Protein AF-A0A3L8C259-F1 (afdb_monomer_lite)

Structure (mmCIF, N/CA/C/O backbone):
data_AF-A0A3L8C259-F1
#
_entry.id   AF-A0A3L8C259-F1
#
loop_
_atom_site.group_PDB
_atom_site.id
_atom_site.type_symbol
_atom_site.label_atom_id
_atom_site.label_alt_id
_atom_site.label_comp_id
_atom_site.label_asym_id
_atom_site.label_entity_id
_atom_site.label_seq_id
_atom_site.pdbx_PDB_ins_code
_atom_site.Cartn_x
_atom_site.Cartn_y
_atom_site.Cartn_z
_atom_site.occupancy
_atom_site.B_iso_or_equiv
_atom_site.auth_seq_id
_atom_site.auth_comp_id
_atom_site.auth_asym_id
_atom_site.auth_atom_id
_atom_site.pdbx_PDB_model_num
ATOM 1 N N . MET A 1 1 ? -32.476 58.773 -32.011 1.00 45.00 1 MET A N 1
ATOM 2 C CA . MET A 1 1 ? -32.387 57.304 -32.171 1.00 45.00 1 MET A CA 1
ATOM 3 C C . MET A 1 1 ? -31.052 56.850 -31.584 1.00 45.00 1 MET A C 1
ATOM 5 O O . MET A 1 1 ? -30.025 57.015 -32.227 1.00 45.00 1 MET A O 1
ATOM 9 N N . PHE A 1 2 ? -31.045 56.430 -30.315 1.00 40.00 2 PHE A N 1
ATOM 10 C CA . PHE A 1 2 ? -29.831 56.053 -29.577 1.00 40.00 2 PHE A CA 1
ATOM 11 C C . PHE A 1 2 ? -29.337 54.674 -30.046 1.00 40.00 2 PHE A C 1
ATOM 13 O O . PHE A 1 2 ? -30.083 53.701 -29.976 1.00 40.00 2 PHE A O 1
ATOM 20 N N . LYS A 1 3 ? -28.093 54.582 -30.533 1.00 46.03 3 LYS A N 1
ATOM 21 C CA . LYS A 1 3 ? -27.414 53.306 -30.809 1.00 46.03 3 LYS A CA 1
ATOM 22 C C . LYS A 1 3 ? -26.672 52.865 -29.545 1.00 46.03 3 LYS A C 1
ATOM 24 O O . LYS A 1 3 ? -25.731 53.535 -29.133 1.00 46.03 3 LYS A O 1
ATOM 29 N N . PHE A 1 4 ? -27.071 51.743 -28.954 1.00 44.56 4 PHE A N 1
ATOM 30 C CA . PHE A 1 4 ? -26.272 51.060 -27.933 1.00 44.56 4 PHE A CA 1
ATOM 31 C C . PHE A 1 4 ? -25.178 50.217 -28.611 1.00 44.56 4 PHE A C 1
ATOM 33 O O . PHE A 1 4 ? -25.486 49.514 -29.578 1.00 44.56 4 PHE A O 1
ATOM 40 N N . PRO A 1 5 ? -23.914 50.248 -28.148 1.00 54.19 5 PRO A N 1
ATOM 41 C CA . PRO A 1 5 ? -22.895 49.344 -28.657 1.00 54.19 5 PRO A CA 1
ATOM 42 C C . PRO A 1 5 ? -23.091 47.950 -28.048 1.00 54.19 5 PRO A C 1
ATOM 44 O O . PRO A 1 5 ? -23.254 47.800 -26.839 1.00 54.19 5 PRO A O 1
ATOM 47 N N . ALA A 1 6 ? -23.065 46.921 -28.895 1.00 57.62 6 ALA A N 1
ATOM 48 C CA . ALA A 1 6 ? -23.064 45.533 -28.457 1.00 57.62 6 ALA A CA 1
ATOM 49 C C . ALA A 1 6 ? -21.762 45.238 -27.695 1.00 57.62 6 ALA A C 1
ATOM 51 O O . ALA A 1 6 ? -20.664 45.357 -28.245 1.00 57.62 6 ALA A O 1
ATOM 52 N N . SER A 1 7 ? -21.881 44.866 -26.422 1.00 57.31 7 SER A N 1
ATOM 53 C CA . SER A 1 7 ? -20.758 44.433 -25.598 1.00 57.31 7 SER A CA 1
ATOM 54 C C . SER A 1 7 ? -20.168 43.140 -26.167 1.00 57.31 7 SER A C 1
ATOM 56 O O . SER A 1 7 ? -20.842 42.126 -26.355 1.00 57.31 7 SER A O 1
ATOM 58 N N . ARG A 1 8 ? -18.872 43.180 -26.484 1.00 59.72 8 ARG A N 1
ATOM 59 C CA . ARG A 1 8 ? -18.123 42.033 -26.995 1.00 59.72 8 ARG A CA 1
ATOM 60 C C . ARG A 1 8 ? -17.817 41.105 -25.813 1.00 59.72 8 ARG A C 1
ATOM 62 O O . ARG A 1 8 ? -16.836 41.304 -25.104 1.00 59.72 8 ARG A O 1
ATOM 69 N N . LEU A 1 9 ? -18.680 40.116 -25.577 1.00 59.28 9 LEU A N 1
ATOM 70 C CA . LEU A 1 9 ? -18.444 39.038 -24.611 1.00 59.28 9 LEU A CA 1
ATOM 71 C C . LEU A 1 9 ? -17.197 38.247 -25.033 1.00 59.28 9 LEU A C 1
ATOM 73 O O . LEU A 1 9 ? -17.220 37.468 -25.987 1.00 59.28 9 LEU A O 1
ATOM 77 N N . LEU A 1 10 ? -16.091 38.479 -24.328 1.00 57.38 10 LEU A N 1
ATOM 78 C CA . LEU A 1 10 ? -14.845 37.741 -24.492 1.00 57.38 10 LEU A CA 1
ATOM 79 C C . LEU A 1 10 ? -15.088 36.291 -24.033 1.00 57.38 10 LEU A C 1
ATOM 81 O O . LEU A 1 10 ? -15.175 36.010 -22.839 1.00 57.38 10 LEU A O 1
ATOM 85 N N . LYS A 1 11 ? -15.237 35.354 -24.978 1.00 57.41 11 LYS A N 1
ATOM 86 C CA . LYS A 1 11 ? -15.298 33.915 -24.678 1.00 57.41 11 LYS A CA 1
ATOM 87 C C . LYS A 1 11 ? -13.928 33.455 -24.171 1.00 57.41 11 LYS A C 1
ATOM 89 O O . LYS A 1 11 ? -13.044 33.126 -24.959 1.00 57.41 11 LYS A O 1
ATOM 94 N N . SER A 1 12 ? -13.763 33.442 -22.852 1.00 59.75 12 SER A N 1
ATOM 95 C CA . SER A 1 12 ? -12.629 32.821 -22.167 1.00 59.75 12 SER A CA 1
ATOM 96 C C . SER A 1 12 ? -12.540 31.335 -22.547 1.00 59.75 12 SER A C 1
ATOM 98 O O . SER A 1 12 ? -13.357 30.519 -22.127 1.00 59.75 12 SER A O 1
ATOM 100 N N . ARG A 1 13 ? -11.547 30.983 -23.375 1.00 57.78 13 ARG A N 1
ATOM 101 C CA . ARG A 1 13 ? -11.150 29.596 -23.701 1.00 57.78 13 ARG A CA 1
ATOM 102 C C . ARG A 1 13 ? -10.225 28.978 -22.639 1.00 57.78 13 ARG A C 1
ATOM 104 O O . ARG A 1 13 ? -9.700 27.888 -22.841 1.00 57.78 13 ARG A O 1
ATOM 111 N N . ALA A 1 14 ? -10.038 29.658 -21.509 1.00 57.62 14 ALA A N 1
ATOM 112 C CA . ALA A 1 14 ? -9.096 29.267 -20.468 1.00 57.62 14 ALA A CA 1
ATOM 113 C C . ALA A 1 14 ? -9.392 27.927 -19.750 1.00 57.62 14 ALA A C 1
ATOM 115 O O . ALA A 1 14 ? -8.423 27.238 -19.433 1.00 57.62 14 ALA A O 1
ATOM 116 N N . PRO A 1 15 ? -10.650 27.486 -19.506 1.00 56.59 15 PRO A N 1
ATOM 117 C CA . PRO A 1 15 ? -10.861 26.310 -18.654 1.00 56.59 15 PRO A CA 1
ATOM 118 C C . PRO A 1 15 ? -10.446 24.989 -19.321 1.00 56.59 15 PRO A C 1
ATOM 120 O O . PRO A 1 15 ? -10.025 24.063 -18.634 1.00 56.59 15 PRO A O 1
ATOM 123 N N . GLY A 1 16 ? -10.499 24.903 -20.657 1.00 60.03 16 GLY A N 1
ATOM 124 C CA . GLY A 1 16 ? -10.126 23.684 -21.384 1.00 60.03 16 GLY A CA 1
ATOM 125 C C . GLY A 1 16 ? -8.623 23.398 -21.364 1.00 60.03 16 GLY A C 1
ATOM 126 O O . GLY A 1 16 ? -8.213 22.249 -21.230 1.00 60.03 16 GLY A O 1
ATOM 127 N N . MET A 1 17 ? -7.791 24.442 -21.436 1.00 63.22 17 MET A N 1
ATOM 128 C CA . MET A 1 17 ? -6.331 24.285 -21.455 1.00 63.22 17 MET A CA 1
ATOM 129 C C . MET A 1 17 ? -5.775 23.838 -20.097 1.00 63.22 17 MET A C 1
ATOM 131 O O . MET A 1 17 ? -4.814 23.074 -20.056 1.00 63.22 17 MET A O 1
ATOM 135 N N . PHE A 1 18 ? -6.399 24.256 -18.992 1.00 66.25 18 PHE A N 1
ATOM 136 C CA . PHE A 1 18 ? -5.964 23.881 -17.644 1.00 66.25 18 PHE A CA 1
ATOM 137 C C . PHE A 1 18 ? -6.280 22.411 -17.320 1.00 66.25 18 PHE A C 1
ATOM 139 O O . PHE A 1 18 ? -5.442 21.699 -16.772 1.00 66.25 18 PHE A O 1
ATOM 146 N N . ALA A 1 19 ? -7.459 21.928 -17.728 1.00 68.19 19 ALA A N 1
ATOM 147 C CA . ALA A 1 19 ? -7.849 20.528 -17.557 1.00 68.19 19 ALA A CA 1
ATOM 148 C C . ALA A 1 19 ? -6.965 19.570 -18.378 1.00 68.19 19 ALA A C 1
ATOM 150 O O . ALA A 1 19 ? -6.544 18.531 -17.872 1.00 68.19 19 ALA A O 1
ATOM 151 N N . SER A 1 20 ? -6.620 19.936 -19.618 1.00 66.44 20 SER A N 1
ATOM 152 C CA . SER A 1 20 ? -5.688 19.145 -20.434 1.00 66.44 20 SER A CA 1
ATOM 153 C C . SER A 1 20 ? -4.263 19.135 -19.873 1.00 66.44 20 SER A C 1
ATOM 155 O O . SER A 1 20 ? -3.603 18.104 -19.950 1.00 66.44 20 SER A O 1
ATOM 157 N N . ALA A 1 21 ? -3.792 20.231 -19.269 1.00 70.88 21 ALA A N 1
ATOM 158 C CA . ALA A 1 21 ? -2.467 20.275 -18.647 1.00 70.88 21 ALA A CA 1
ATOM 159 C C . ALA A 1 21 ? -2.345 19.326 -17.437 1.00 70.88 21 ALA A C 1
ATOM 161 O O . ALA A 1 21 ? -1.305 18.696 -17.255 1.00 70.88 21 ALA A O 1
ATOM 162 N N . LEU A 1 22 ? -3.417 19.163 -16.651 1.00 68.56 22 LEU A N 1
ATOM 163 C CA . LEU A 1 22 ? -3.453 18.240 -15.507 1.00 68.56 22 LEU A CA 1
ATOM 164 C C . LEU A 1 22 ? -3.391 16.763 -15.924 1.00 68.56 22 LEU A C 1
ATOM 166 O O . LEU A 1 22 ? -2.767 15.962 -15.234 1.00 68.56 22 LEU A O 1
ATOM 170 N N . LEU A 1 23 ? -3.991 16.403 -17.064 1.00 67.06 23 LEU A N 1
ATOM 171 C CA . LEU A 1 23 ? -3.946 15.034 -17.595 1.00 67.06 23 LEU A CA 1
ATOM 172 C C . LEU A 1 23 ? -2.559 14.659 -18.136 1.00 67.06 23 LEU A C 1
ATOM 174 O O . LEU A 1 23 ? -2.157 13.503 -18.041 1.00 67.06 23 LEU A O 1
ATOM 178 N N . VAL A 1 24 ? -1.813 15.631 -18.670 1.00 66.06 2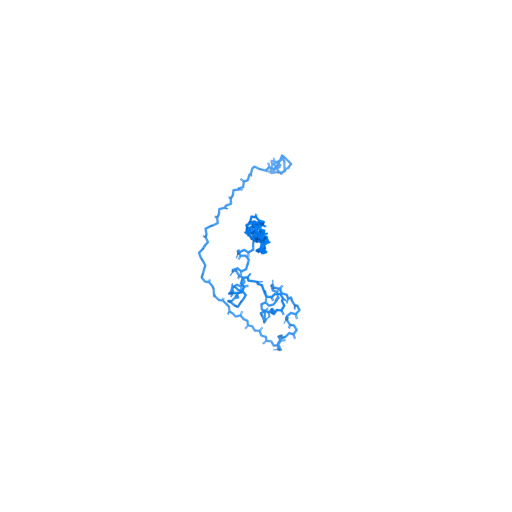4 VAL A N 1
ATOM 179 C CA . VAL A 1 24 ? -0.456 15.414 -19.206 1.00 66.06 24 VAL A CA 1
ATOM 180 C C . VAL A 1 24 ? 0.600 15.354 -18.092 1.00 66.06 24 VAL A C 1
ATOM 182 O O . VAL A 1 24 ? 1.621 14.696 -18.255 1.00 66.06 24 VAL A O 1
ATOM 185 N N . ALA A 1 25 ? 0.347 15.975 -16.935 1.00 61.94 25 ALA A N 1
ATOM 186 C CA . ALA A 1 25 ? 1.244 15.951 -15.773 1.00 61.94 25 ALA A CA 1
ATOM 187 C C . ALA A 1 25 ? 1.132 14.677 -14.904 1.00 61.94 25 ALA A C 1
ATOM 189 O O . ALA A 1 25 ? 1.783 14.578 -13.863 1.00 61.94 25 ALA A O 1
ATOM 190 N N . SER A 1 26 ? 0.311 13.702 -15.307 1.00 58.94 26 SER A N 1
ATOM 191 C CA . SER A 1 26 ? 0.186 12.405 -14.638 1.00 58.94 26 SER A CA 1
ATOM 192 C C . SER A 1 26 ? 1.473 11.587 -14.814 1.00 58.94 26 SER A C 1
ATOM 194 O O . SER A 1 26 ? 1.611 10.809 -15.757 1.00 58.94 26 SER A O 1
ATOM 196 N N . GLN A 1 27 ? 2.418 11.754 -13.892 1.00 58.88 27 GLN A N 1
ATOM 197 C CA . GLN A 1 27 ? 3.635 10.947 -13.792 1.00 58.88 27 GLN A CA 1
ATOM 198 C C . GLN A 1 27 ? 3.264 9.459 -13.687 1.00 58.88 27 GLN A C 1
ATOM 200 O O . GLN A 1 27 ? 2.442 9.071 -12.853 1.00 58.88 27 GLN A O 1
ATOM 205 N N . ALA A 1 28 ? 3.891 8.607 -14.494 1.00 56.78 28 ALA A N 1
ATOM 206 C CA . ALA A 1 28 ? 3.667 7.171 -14.428 1.00 56.78 28 ALA A CA 1
ATOM 207 C C . ALA A 1 28 ? 4.258 6.592 -13.124 1.00 56.78 28 ALA A C 1
ATOM 209 O O . ALA A 1 28 ? 5.468 6.430 -12.979 1.00 56.78 28 ALA A O 1
ATOM 210 N N . SER A 1 29 ? 3.393 6.306 -12.146 1.00 55.38 29 SER A N 1
ATOM 211 C CA . SER A 1 29 ? 3.763 5.634 -10.894 1.00 55.38 29 SER A CA 1
ATOM 212 C C . SER A 1 29 ? 3.746 4.121 -11.088 1.00 55.38 29 SER A C 1
ATOM 214 O O . SER A 1 29 ? 2.737 3.464 -10.845 1.00 55.38 29 SER A O 1
ATOM 216 N N . TYR A 1 30 ? 4.872 3.558 -11.520 1.00 61.28 30 TYR A N 1
ATOM 217 C CA . TYR A 1 30 ? 4.976 2.122 -11.800 1.00 61.28 30 TYR A CA 1
ATOM 218 C C . TYR A 1 30 ? 5.074 1.238 -10.546 1.00 61.28 30 TYR A C 1
ATOM 220 O O . TYR A 1 30 ? 4.787 0.049 -10.620 1.00 61.28 30 TYR A O 1
ATOM 228 N N . SER A 1 31 ? 5.411 1.806 -9.383 1.00 60.72 31 SER A N 1
ATOM 229 C CA . SER A 1 31 ? 5.630 1.026 -8.152 1.00 60.72 31 SER A CA 1
ATOM 230 C C . SER A 1 31 ? 4.451 1.031 -7.173 1.00 60.72 31 SER A C 1
ATOM 232 O O . SER A 1 31 ? 4.435 0.237 -6.241 1.00 60.72 31 SER A O 1
ATOM 234 N N . ALA A 1 32 ? 3.453 1.902 -7.355 1.00 71.25 32 ALA A N 1
ATOM 235 C CA . ALA A 1 32 ? 2.392 2.065 -6.358 1.00 71.25 32 ALA A CA 1
ATOM 236 C C . ALA A 1 32 ? 1.284 1.004 -6.473 1.00 71.25 32 ALA A C 1
ATOM 238 O O . ALA A 1 32 ? 0.624 0.702 -5.486 1.00 71.25 32 ALA A O 1
ATOM 239 N N . ILE A 1 33 ? 1.041 0.434 -7.659 1.00 79.69 33 ILE A N 1
ATOM 240 C CA . ILE A 1 33 ? -0.088 -0.491 -7.862 1.00 79.69 33 ILE A CA 1
ATOM 241 C C . ILE A 1 33 ? 0.184 -1.868 -7.250 1.00 79.69 33 ILE A C 1
ATOM 243 O O . ILE A 1 33 ? -0.704 -2.411 -6.598 1.00 79.69 33 ILE A O 1
ATOM 247 N N . SER A 1 34 ? 1.383 -2.430 -7.436 1.00 82.88 34 SER A N 1
ATOM 248 C CA . SER A 1 34 ? 1.740 -3.742 -6.880 1.00 82.88 34 SER A CA 1
ATOM 249 C C . SER A 1 34 ? 1.655 -3.732 -5.356 1.00 82.88 34 SER A C 1
ATOM 251 O O . SER A 1 34 ? 0.949 -4.557 -4.782 1.00 82.88 34 SER A O 1
ATOM 253 N N . GLU A 1 35 ? 2.284 -2.753 -4.709 1.00 84.19 35 GLU A N 1
ATOM 254 C CA . GLU A 1 35 ? 2.299 -2.634 -3.251 1.00 84.19 35 GLU A CA 1
ATOM 255 C C . GLU A 1 35 ? 0.893 -2.409 -2.679 1.00 84.19 35 GLU A C 1
ATOM 257 O O . GLU A 1 35 ? 0.427 -3.195 -1.849 1.00 84.19 35 GLU A O 1
ATOM 262 N N . ASN A 1 36 ? 0.157 -1.425 -3.207 1.00 86.81 36 ASN A N 1
ATOM 263 C CA . ASN A 1 36 ? -1.206 -1.141 -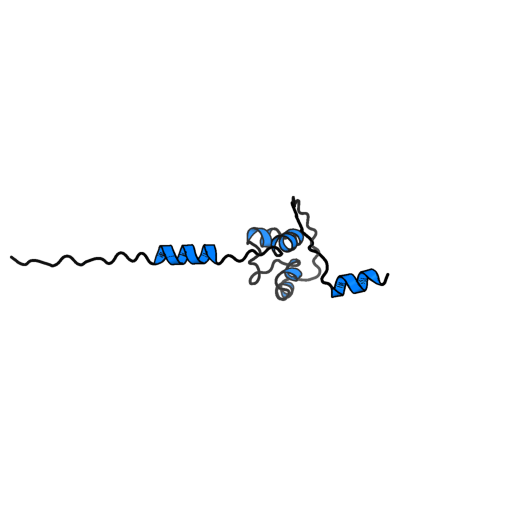2.758 1.00 86.81 36 ASN A CA 1
ATOM 264 C C . ASN A 1 36 ? -2.149 -2.343 -2.923 1.00 86.81 36 ASN A C 1
ATOM 266 O O . ASN A 1 36 ? -2.989 -2.596 -2.057 1.00 86.81 36 ASN A O 1
ATOM 270 N N . LEU A 1 37 ? -2.004 -3.108 -4.011 1.00 88.50 37 LEU A N 1
ATOM 271 C CA . LEU A 1 37 ? -2.819 -4.299 -4.249 1.00 88.50 37 LEU A CA 1
ATOM 272 C C . LEU A 1 37 ? -2.441 -5.451 -3.312 1.00 88.50 37 LEU A C 1
ATOM 274 O O . LEU A 1 37 ? -3.329 -6.154 -2.831 1.00 88.50 37 LEU A O 1
ATOM 278 N N . THR A 1 38 ? -1.154 -5.615 -2.993 1.00 88.62 38 THR A N 1
ATOM 279 C CA . THR A 1 38 ? -0.687 -6.649 -2.050 1.00 88.62 38 THR A CA 1
ATOM 280 C C . THR A 1 38 ? -1.068 -6.378 -0.595 1.00 88.62 38 THR A C 1
ATOM 282 O O . THR A 1 38 ? -1.251 -7.332 0.159 1.00 88.62 38 THR A O 1
ATOM 285 N N . ILE A 1 39 ? -1.285 -5.114 -0.201 1.00 91.19 39 ILE A N 1
ATOM 286 C CA . ILE A 1 39 ? -1.860 -4.781 1.118 1.00 91.19 39 ILE A CA 1
ATOM 287 C C . ILE A 1 39 ? -3.296 -5.314 1.238 1.00 91.19 39 ILE A C 1
ATOM 289 O O . ILE A 1 39 ? -3.756 -5.588 2.350 1.00 91.19 39 ILE A O 1
ATOM 293 N N . ALA A 1 40 ? -3.993 -5.523 0.113 1.00 90.62 40 ALA A N 1
ATOM 294 C CA . ALA A 1 40 ? -5.282 -6.212 0.062 1.00 90.62 40 ALA A CA 1
ATOM 295 C C . ALA A 1 40 ? -6.386 -5.550 0.914 1.00 90.62 40 ALA A C 1
ATOM 297 O O . ALA A 1 40 ? -7.319 -6.219 1.362 1.00 90.62 40 ALA A O 1
ATOM 298 N N . ASN A 1 41 ? -6.296 -4.236 1.164 1.00 92.12 41 ASN A N 1
ATOM 299 C CA . ASN A 1 41 ? -7.318 -3.511 1.916 1.00 92.12 41 ASN A CA 1
ATOM 300 C C . ASN A 1 41 ? -8.409 -2.979 0.967 1.00 92.12 41 ASN A C 1
ATOM 302 O O . ASN A 1 41 ? -8.145 -2.049 0.201 1.00 92.12 41 ASN A O 1
ATOM 306 N N . PRO A 1 42 ? -9.650 -3.495 1.023 1.00 89.81 42 PRO A N 1
ATOM 307 C CA . PRO A 1 42 ? -10.697 -3.113 0.077 1.00 89.81 42 PRO A CA 1
ATOM 308 C C . PRO A 1 42 ? -11.135 -1.650 0.225 1.00 89.81 42 PRO A C 1
ATOM 310 O O . PRO A 1 42 ? -11.440 -1.009 -0.779 1.00 89.81 42 PRO A O 1
ATOM 313 N N . LYS A 1 43 ? -11.126 -1.093 1.448 1.00 90.50 43 LYS A N 1
ATOM 314 C CA . LYS A 1 43 ? -11.461 0.321 1.687 1.00 90.50 43 LYS A CA 1
ATOM 315 C C . LYS A 1 43 ? -10.405 1.234 1.063 1.00 90.50 43 LYS A C 1
ATOM 317 O O . LYS A 1 43 ? -10.758 2.202 0.401 1.00 90.50 43 LYS A O 1
ATOM 322 N N . ALA A 1 44 ? -9.125 0.914 1.243 1.00 92.00 44 ALA A N 1
ATOM 323 C CA . ALA A 1 44 ? -8.040 1.686 0.648 1.00 92.00 44 ALA A CA 1
ATOM 324 C C . ALA A 1 44 ? -8.061 1.599 -0.879 1.00 92.00 44 ALA A C 1
ATOM 326 O O . ALA A 1 44 ? -8.041 2.634 -1.540 1.00 92.00 44 ALA A O 1
ATOM 327 N N . LEU A 1 45 ? -8.200 0.395 -1.441 1.00 90.56 45 LEU A N 1
ATOM 328 C CA . LEU A 1 45 ? -8.250 0.189 -2.890 1.00 90.56 45 LEU A CA 1
ATOM 329 C C . LEU A 1 45 ? -9.433 0.913 -3.545 1.00 90.56 45 LEU A C 1
ATOM 331 O O . LEU A 1 45 ? -9.247 1.582 -4.560 1.00 90.56 45 LEU A O 1
ATOM 335 N N . ALA A 1 46 ? -10.624 0.851 -2.940 1.00 89.50 46 ALA A N 1
ATOM 336 C CA . ALA A 1 46 ? -11.806 1.558 -3.437 1.00 89.50 46 ALA A CA 1
ATOM 337 C C . ALA A 1 46 ? -11.639 3.090 -3.434 1.00 89.50 46 ALA A C 1
ATOM 339 O O . ALA A 1 46 ? -12.258 3.778 -4.241 1.00 89.50 46 ALA A O 1
ATOM 340 N N . LEU A 1 47 ? -10.787 3.620 -2.552 1.00 91.50 47 LEU A N 1
ATOM 341 C CA . LEU A 1 47 ? -10.462 5.045 -2.451 1.00 91.50 47 LEU A CA 1
ATOM 342 C C . LEU A 1 47 ? -9.174 5.418 -3.205 1.00 91.50 47 LEU A C 1
ATOM 344 O O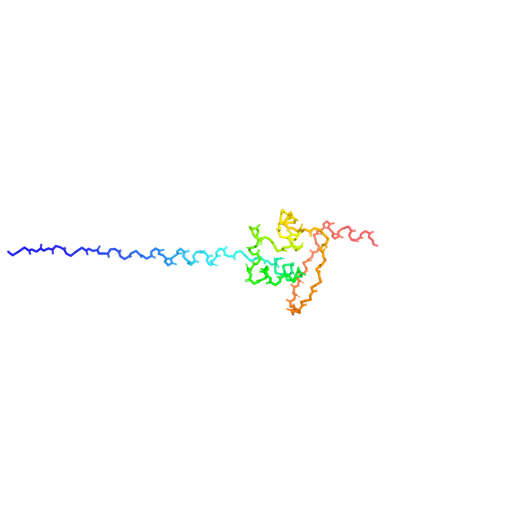 . LEU A 1 47 ? -8.608 6.484 -2.964 1.00 91.50 47 LEU A O 1
ATOM 348 N N . GLY A 1 48 ? -8.666 4.546 -4.084 1.00 88.12 48 GLY A N 1
ATOM 349 C CA . GLY A 1 48 ? -7.421 4.794 -4.819 1.00 88.12 48 GLY A CA 1
ATOM 350 C C . GLY A 1 48 ? -6.201 4.970 -3.906 1.00 88.12 48 GLY A C 1
ATOM 351 O O . GLY A 1 48 ? -5.259 5.669 -4.261 1.00 88.12 48 GLY A O 1
ATOM 352 N N . ASN A 1 49 ? -6.229 4.360 -2.719 1.00 89.06 49 ASN A N 1
ATOM 353 C CA . ASN A 1 49 ? -5.246 4.479 -1.638 1.00 89.06 49 ASN A CA 1
ATOM 354 C C . ASN A 1 49 ? -5.101 5.895 -1.052 1.00 89.06 49 ASN A C 1
ATOM 356 O O . ASN A 1 49 ? -4.157 6.172 -0.314 1.00 89.06 49 ASN A O 1
ATOM 360 N N . ALA A 1 50 ? -6.072 6.783 -1.290 1.00 88.31 50 ALA A N 1
ATOM 361 C CA . ALA A 1 50 ? -6.126 8.128 -0.714 1.00 88.31 50 ALA A CA 1
ATOM 362 C C . ALA A 1 50 ? -6.662 8.125 0.736 1.00 88.31 50 ALA A C 1
ATOM 364 O O . ALA A 1 50 ? -7.619 8.821 1.068 1.00 88.31 50 ALA A O 1
ATOM 365 N N . VAL A 1 51 ? -6.061 7.314 1.611 1.00 87.12 51 VAL A N 1
ATOM 366 C CA . VAL A 1 51 ? -6.549 7.057 2.984 1.00 87.12 51 VAL A CA 1
ATOM 367 C C . VAL A 1 51 ? -5.661 7.649 4.079 1.00 87.12 51 VAL A C 1
ATOM 369 O O . VAL A 1 51 ? -5.747 7.264 5.237 1.00 87.12 51 VAL A O 1
ATOM 372 N N . THR A 1 52 ? -4.807 8.616 3.755 1.00 83.19 52 THR A N 1
ATOM 373 C CA . THR A 1 52 ? -3.856 9.195 4.720 1.00 83.19 52 THR A CA 1
ATOM 374 C C . THR A 1 52 ? -4.535 9.913 5.892 1.00 83.19 52 THR A C 1
ATOM 376 O O . THR A 1 52 ? -4.048 9.819 7.018 1.00 83.19 52 THR A O 1
ATOM 379 N N . ALA A 1 53 ? -5.667 10.588 5.660 1.00 81.62 53 ALA A N 1
ATOM 380 C CA . ALA A 1 53 ? -6.435 11.294 6.695 1.00 81.62 53 ALA A CA 1
ATOM 381 C C . ALA A 1 53 ? -7.494 10.421 7.400 1.00 81.62 53 ALA A C 1
ATOM 383 O O . ALA A 1 53 ? -7.970 10.781 8.475 1.00 81.62 53 ALA A O 1
ATOM 384 N N . ASP A 1 54 ? -7.848 9.272 6.820 1.00 84.69 54 ASP A N 1
ATOM 385 C CA . ASP A 1 54 ? -8.746 8.288 7.436 1.00 84.69 54 ASP A CA 1
ATOM 386 C C . ASP A 1 54 ? -8.213 6.858 7.237 1.00 84.69 54 ASP A C 1
ATOM 388 O O . ASP A 1 54 ? -8.779 6.063 6.476 1.00 84.69 54 ASP A O 1
ATOM 392 N N . PRO A 1 55 ? -7.077 6.538 7.878 1.00 83.38 55 PRO A N 1
ATOM 393 C CA . PRO A 1 55 ? -6.367 5.297 7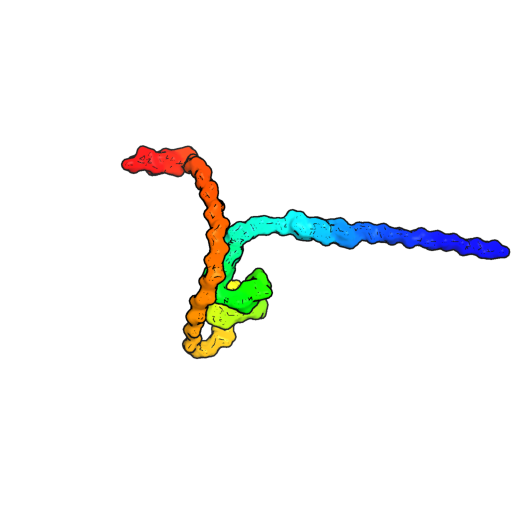.622 1.00 83.38 55 PRO A CA 1
ATOM 394 C C . PRO A 1 55 ? -7.147 4.070 8.130 1.00 83.38 55 PRO A C 1
ATOM 396 O O . PRO A 1 55 ? -7.865 4.144 9.135 1.00 83.38 55 PRO A O 1
ATOM 399 N N . PRO A 1 56 ? -7.066 2.933 7.417 1.00 89.31 56 PRO A N 1
ATOM 400 C CA . PRO A 1 56 ? -7.959 1.803 7.637 1.00 89.31 56 PRO A CA 1
ATOM 401 C C . PRO A 1 56 ? -7.466 0.864 8.750 1.00 89.31 56 PRO A C 1
ATOM 403 O O . PRO A 1 56 ? -6.728 -0.076 8.482 1.00 89.31 56 PRO A O 1
ATOM 406 N N . GLY A 1 57 ? -7.931 1.054 9.989 1.00 92.56 57 GLY A N 1
ATOM 407 C CA . GLY A 1 57 ? -7.782 0.071 11.082 1.00 92.56 57 GLY A CA 1
ATOM 408 C C . GLY A 1 57 ? -6.356 -0.482 11.236 1.00 92.56 57 GLY A C 1
ATOM 409 O O . GLY A 1 57 ? -5.395 0.280 11.154 1.00 92.56 57 GLY A O 1
ATOM 410 N N . VAL A 1 58 ? -6.210 -1.802 11.404 1.00 94.12 58 VAL A N 1
ATOM 411 C CA . VAL A 1 58 ? -4.902 -2.496 11.488 1.00 94.12 58 VAL A CA 1
ATOM 412 C C . VAL A 1 58 ? -3.995 -2.190 10.287 1.00 94.12 58 VAL A C 1
ATOM 414 O O . VAL A 1 58 ? -2.785 -2.029 10.439 1.00 94.12 58 VAL A O 1
ATOM 417 N N . ASP A 1 59 ? -4.574 -2.016 9.100 1.00 93.75 59 ASP A N 1
ATOM 418 C CA . ASP A 1 59 ? -3.823 -1.730 7.873 1.00 93.75 59 ASP A CA 1
ATOM 419 C C . ASP A 1 59 ? -3.268 -0.310 7.809 1.00 93.75 59 ASP A C 1
ATOM 421 O O . ASP A 1 59 ? -2.447 -0.016 6.941 1.00 93.75 59 ASP A O 1
ATOM 425 N N . SER A 1 60 ? -3.627 0.553 8.765 1.00 93.94 60 SER A N 1
ATOM 426 C CA . SER A 1 60 ? -2.988 1.857 8.963 1.00 93.94 60 SER A CA 1
ATOM 427 C C . SER A 1 60 ? -1.462 1.756 9.040 1.00 93.94 60 SER A C 1
ATOM 429 O O . SER A 1 60 ? -0.792 2.717 8.678 1.00 93.94 60 SER A O 1
ATOM 431 N N . ILE A 1 61 ? -0.905 0.601 9.430 1.00 92.94 61 ILE A N 1
ATOM 432 C CA . ILE A 1 61 ? 0.543 0.347 9.430 1.00 92.94 61 ILE A CA 1
ATOM 433 C C . ILE A 1 61 ? 1.207 0.569 8.059 1.00 92.94 61 ILE A C 1
AT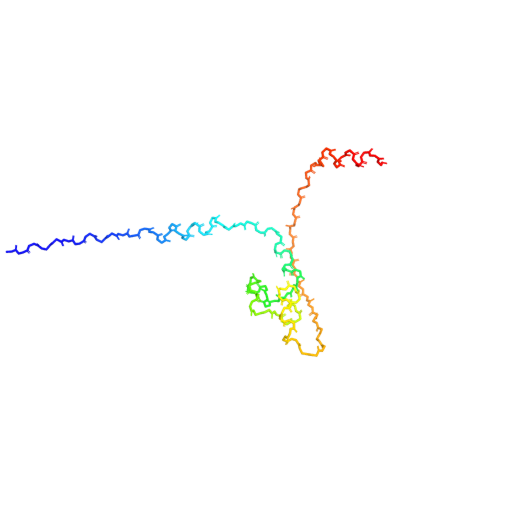OM 435 O O . ILE A 1 61 ? 2.349 1.016 8.016 1.00 92.94 61 ILE A O 1
ATOM 439 N N . HIS A 1 62 ? 0.493 0.313 6.956 1.00 90.69 62 HIS A N 1
ATOM 440 C CA . HIS A 1 62 ? 1.008 0.487 5.594 1.00 90.69 62 HIS A CA 1
ATOM 441 C C . HIS A 1 62 ? 0.682 1.857 4.978 1.00 90.69 62 HIS A C 1
ATOM 443 O O . HIS A 1 62 ? 1.296 2.234 3.986 1.00 90.69 62 HIS A O 1
ATOM 449 N N . PHE A 1 63 ? -0.278 2.604 5.540 1.00 90.62 63 PHE A N 1
ATOM 450 C CA . PHE A 1 63 ? -0.749 3.875 4.966 1.00 90.62 63 PHE A CA 1
ATOM 451 C C . PHE A 1 63 ? -0.360 5.092 5.811 1.00 90.62 63 PHE A C 1
ATOM 453 O O . PHE A 1 63 ? 0.293 6.013 5.328 1.00 90.62 63 PHE A O 1
ATOM 460 N N . ASN A 1 64 ? -0.783 5.119 7.076 1.00 91.94 64 ASN A N 1
ATOM 461 C CA . ASN A 1 64 ? -0.460 6.171 8.033 1.00 91.94 64 ASN A CA 1
ATOM 462 C C . ASN A 1 64 ? -0.493 5.576 9.452 1.00 91.94 64 ASN A C 1
ATOM 464 O O . ASN A 1 64 ? -1.583 5.418 10.015 1.00 91.94 64 ASN A O 1
ATOM 468 N N . PRO A 1 65 ? 0.665 5.269 10.060 1.00 93.06 65 PRO A N 1
ATOM 469 C CA . PRO A 1 65 ? 0.725 4.563 11.337 1.00 93.06 65 PRO A CA 1
ATOM 470 C C . PRO A 1 65 ? 0.072 5.325 12.500 1.00 93.06 65 PRO A C 1
ATOM 472 O O . PRO A 1 65 ? -0.315 4.693 13.481 1.00 93.06 65 PRO A O 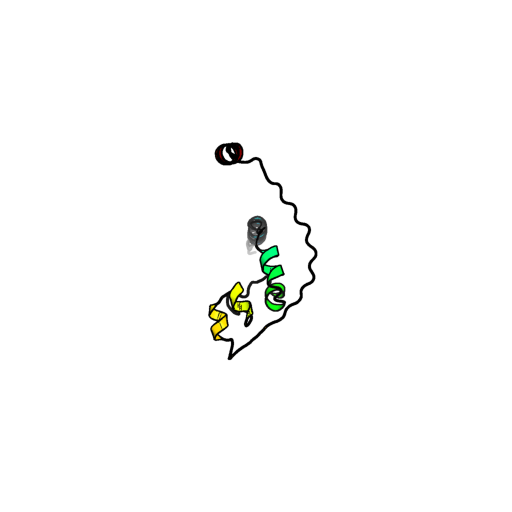1
ATOM 475 N N . ALA A 1 66 ? -0.157 6.642 12.391 1.00 94.06 66 ALA A N 1
ATOM 476 C CA . ALA A 1 66 ? -0.949 7.389 13.376 1.00 94.06 66 ALA A CA 1
ATOM 477 C C . ALA A 1 66 ? -2.390 6.851 13.511 1.00 94.06 66 ALA A C 1
ATOM 479 O O . ALA A 1 66 ? -3.002 6.958 14.573 1.00 94.06 66 ALA A O 1
ATOM 480 N N . GLY A 1 67 ? -2.916 6.212 12.459 1.00 92.19 67 GLY A N 1
ATOM 481 C CA . GLY A 1 67 ? -4.201 5.517 12.469 1.00 92.19 67 GLY A CA 1
ATOM 482 C C . GLY A 1 67 ? -4.297 4.370 13.470 1.00 92.19 67 GLY A C 1
ATOM 483 O O . GLY A 1 67 ? -5.388 4.086 13.957 1.00 92.19 67 GLY A O 1
ATOM 484 N N . LEU A 1 68 ? -3.168 3.759 13.847 1.00 94.25 68 LEU A N 1
ATOM 485 C CA . LEU A 1 68 ? -3.145 2.669 14.826 1.00 94.25 68 LEU A CA 1
ATOM 486 C C . LEU A 1 68 ? -3.558 3.130 16.228 1.00 94.25 68 LEU A C 1
ATOM 488 O O . LEU A 1 68 ? -4.015 2.312 17.017 1.00 94.25 68 LEU A O 1
ATOM 492 N N . ALA A 1 69 ? -3.498 4.432 16.528 1.00 94.44 69 ALA A N 1
ATOM 493 C CA . ALA A 1 69 ? -4.033 4.974 17.779 1.00 94.44 69 ALA A CA 1
ATOM 494 C C . ALA A 1 69 ? -5.560 4.786 17.916 1.00 94.44 69 ALA A C 1
ATOM 496 O O . ALA A 1 69 ? -6.095 4.876 19.020 1.00 94.44 69 ALA A O 1
ATOM 497 N N . ARG A 1 70 ? -6.263 4.533 16.801 1.00 91.62 70 ARG A N 1
ATOM 498 C CA . ARG A 1 70 ? -7.705 4.239 16.756 1.00 91.62 70 ARG A CA 1
ATOM 499 C C . ARG A 1 70 ? -8.024 2.742 16.879 1.00 91.62 70 ARG A C 1
ATOM 501 O O . ARG A 1 70 ? -9.195 2.394 16.963 1.00 91.62 70 ARG A O 1
ATOM 508 N N . VAL A 1 71 ? -7.014 1.869 16.854 1.00 93.31 71 VAL A N 1
ATOM 509 C CA . VAL A 1 71 ? -7.168 0.423 17.074 1.00 93.31 71 VAL A CA 1
ATOM 510 C C . VAL A 1 71 ? -7.196 0.174 18.581 1.00 93.31 71 VAL A C 1
ATOM 512 O O . VAL A 1 71 ? -6.321 0.648 19.309 1.00 93.31 71 VAL A O 1
ATOM 515 N N . HIS A 1 72 ? -8.200 -0.555 19.069 1.00 93.69 72 HIS A N 1
ATOM 516 C CA . HIS A 1 72 ? -8.399 -0.760 20.503 1.00 93.69 72 HIS A CA 1
ATOM 517 C C . HIS A 1 72 ? -8.213 -2.228 20.887 1.00 93.69 72 HIS A C 1
ATOM 519 O O . HIS A 1 72 ? -8.886 -3.120 20.381 1.00 93.69 72 HIS A O 1
ATOM 525 N N . GLY A 1 73 ? -7.323 -2.485 21.847 1.00 93.19 73 GLY A N 1
ATOM 526 C CA . GLY A 1 73 ? -7.007 -3.847 22.269 1.00 93.19 73 GLY A CA 1
ATOM 527 C C . GLY A 1 73 ? -6.168 -4.596 21.231 1.00 93.19 73 GLY A C 1
ATOM 528 O O . GLY A 1 73 ? -5.325 -4.010 20.555 1.00 93.19 73 GLY A O 1
ATOM 529 N N . ARG A 1 74 ? -6.345 -5.918 21.154 1.00 94.19 74 ARG A N 1
ATOM 530 C CA . ARG A 1 74 ? -5.617 -6.777 20.214 1.00 94.19 74 ARG A CA 1
ATOM 531 C C . ARG A 1 74 ? -6.525 -7.130 19.045 1.00 94.19 74 ARG A C 1
ATOM 533 O O . ARG A 1 74 ? -7.444 -7.926 19.206 1.00 94.19 74 ARG A O 1
ATOM 540 N N . GLU A 1 75 ? -6.211 -6.591 17.877 1.00 93.19 75 GLU A N 1
ATOM 541 C CA . GLU A 1 75 ? -6.898 -6.901 16.625 1.00 93.19 75 GLU A CA 1
ATOM 542 C C . GLU A 1 75 ? -5.982 -7.702 15.693 1.00 93.19 75 GLU A C 1
ATOM 544 O O . GLU A 1 75 ? -4.772 -7.481 15.639 1.00 93.19 75 GLU A O 1
ATOM 549 N N . GLY A 1 76 ? -6.566 -8.650 14.962 1.00 91.44 76 GLY A N 1
ATOM 550 C CA . GLY A 1 76 ? -5.902 -9.404 13.905 1.00 91.44 76 GLY A CA 1
ATOM 551 C C . GLY A 1 76 ? -6.782 -9.399 12.664 1.00 91.44 76 GLY A C 1
ATOM 552 O O . GLY A 1 76 ? -7.990 -9.608 12.767 1.00 91.44 76 GLY A O 1
ATOM 553 N N . LEU A 1 77 ? -6.186 -9.147 11.501 1.00 90.81 77 LEU A N 1
ATOM 554 C CA . LEU A 1 77 ? -6.908 -9.017 10.241 1.00 90.81 77 LEU A CA 1
ATOM 555 C C . LEU A 1 77 ? -6.363 -10.019 9.221 1.00 90.81 77 LEU A C 1
ATOM 557 O O . LEU A 1 77 ? -5.208 -9.934 8.810 1.00 90.81 77 LEU A O 1
ATOM 561 N N . PHE A 1 78 ? -7.210 -10.959 8.805 1.00 92.44 78 PHE A N 1
ATOM 562 C CA . PHE A 1 78 ? -6.926 -11.879 7.707 1.00 92.44 78 PHE A CA 1
ATOM 563 C C . PHE A 1 78 ? -7.560 -11.347 6.422 1.00 92.44 78 PHE A C 1
ATOM 565 O O . PHE A 1 78 ? -8.736 -10.978 6.414 1.00 92.44 78 PHE A O 1
ATOM 572 N N . LYS A 1 79 ? -6.782 -11.299 5.340 1.00 90.56 79 LYS A N 1
ATOM 573 C CA . LYS A 1 79 ? -7.208 -10.763 4.045 1.00 90.56 79 LYS A CA 1
ATOM 574 C C . LYS A 1 79 ? -6.872 -11.741 2.936 1.00 90.56 79 LYS A C 1
ATOM 576 O O . LYS A 1 79 ? -5.852 -12.423 2.985 1.00 90.56 79 LYS A O 1
ATOM 581 N N . LEU A 1 80 ? -7.727 -11.760 1.922 1.00 91.06 80 LEU A N 1
ATOM 582 C CA . LEU A 1 80 ? -7.539 -12.546 0.715 1.00 91.06 80 LEU A CA 1
ATOM 583 C C . LEU A 1 80 ? -7.856 -11.663 -0.494 1.00 91.06 80 LEU A C 1
ATOM 585 O O . LEU A 1 80 ? -8.855 -10.948 -0.504 1.00 91.06 80 LEU A O 1
ATOM 589 N N . THR A 1 81 ? -6.982 -11.667 -1.495 1.00 88.69 81 THR A N 1
ATOM 590 C CA . THR A 1 81 ? -7.142 -10.881 -2.724 1.00 88.69 81 THR A CA 1
ATOM 591 C C . THR A 1 81 ? -6.735 -11.728 -3.914 1.00 88.69 81 THR A C 1
ATOM 593 O O . THR A 1 81 ? -5.675 -12.348 -3.912 1.00 88.69 81 THR A O 1
ATOM 596 N N . PHE A 1 82 ? -7.592 -11.743 -4.931 1.00 90.12 82 PHE A N 1
ATOM 597 C CA . PHE A 1 82 ? -7.304 -12.348 -6.223 1.00 90.12 82 PHE A CA 1
ATOM 598 C C . PHE A 1 82 ? -6.894 -11.240 -7.187 1.00 90.12 82 PHE A C 1
ATOM 600 O O . PHE A 1 82 ? -7.668 -10.319 -7.441 1.00 90.12 82 PHE A O 1
ATOM 607 N N . ALA A 1 83 ? -5.680 -11.328 -7.715 1.00 83.88 83 ALA A N 1
ATOM 608 C CA . ALA A 1 83 ? -5.140 -10.365 -8.660 1.00 83.88 83 ALA A CA 1
ATOM 609 C C . ALA A 1 83 ? -4.450 -11.102 -9.808 1.00 83.88 83 ALA A C 1
ATOM 611 O O . ALA A 1 83 ? -3.766 -12.103 -9.593 1.00 83.88 83 ALA A O 1
ATOM 612 N N . TYR A 1 84 ? -4.634 -10.597 -11.025 1.00 87.50 84 TYR A N 1
ATOM 613 C CA . TYR A 1 84 ? -3.902 -11.046 -12.202 1.00 87.50 84 TYR A CA 1
ATOM 614 C C . TYR A 1 84 ? -2.862 -9.986 -12.556 1.00 87.50 84 TYR A C 1
ATOM 616 O O . TYR A 1 84 ? -3.213 -8.834 -12.810 1.00 87.50 84 TYR A O 1
ATOM 624 N N . PHE A 1 85 ? -1.590 -10.375 -12.559 1.00 81.62 85 PHE A N 1
ATOM 625 C CA . PHE A 1 85 ? -0.477 -9.488 -12.873 1.00 81.62 85 PHE A CA 1
ATOM 626 C C . PHE A 1 85 ? 0.166 -9.902 -14.197 1.00 81.62 85 PHE A C 1
ATOM 628 O O . PHE A 1 85 ? 0.473 -11.074 -14.401 1.00 81.62 85 PHE A O 1
ATOM 635 N N . ASN A 1 86 ? 0.422 -8.930 -15.071 1.00 86.50 86 ASN A N 1
ATOM 636 C CA . ASN A 1 86 ? 1.318 -9.086 -16.214 1.00 86.50 86 ASN A CA 1
ATOM 637 C C . ASN A 1 86 ? 2.483 -8.111 -16.013 1.00 86.50 86 ASN A C 1
ATOM 639 O O . ASN A 1 86 ? 2.365 -6.926 -16.314 1.00 86.50 86 ASN A O 1
ATOM 643 N N . LEU A 1 87 ? 3.558 -8.592 -15.386 1.00 81.56 87 LEU A N 1
ATOM 644 C CA . LEU A 1 87 ? 4.746 -7.794 -15.092 1.00 81.56 87 LEU A CA 1
ATOM 645 C C . LEU A 1 87 ? 5.814 -8.111 -16.137 1.00 81.56 87 LEU A C 1
ATOM 647 O O . LEU A 1 87 ? 6.185 -9.271 -16.305 1.00 81.56 87 LEU A O 1
ATOM 651 N N . GLN A 1 88 ? 6.306 -7.082 -16.819 1.00 83.69 88 GLN A N 1
ATOM 652 C CA . GLN A 1 88 ? 7.451 -7.169 -17.720 1.00 83.69 88 GLN A CA 1
ATOM 653 C C . GLN A 1 88 ? 8.557 -6.290 -17.143 1.00 83.69 88 GLN A C 1
ATOM 655 O O . GLN A 1 88 ? 8.310 -5.138 -16.785 1.00 83.69 88 GLN A O 1
ATOM 660 N N . ALA A 1 89 ? 9.749 -6.858 -16.997 1.00 80.12 89 ALA A N 1
ATOM 661 C CA . ALA A 1 89 ? 10.923 -6.157 -16.506 1.00 80.12 89 ALA A CA 1
ATOM 662 C C . ALA A 1 89 ? 12.068 -6.400 -17.484 1.00 80.12 89 ALA A C 1
ATOM 664 O O . ALA A 1 89 ? 12.504 -7.538 -17.653 1.00 80.12 89 ALA A O 1
ATOM 665 N N . ASP A 1 90 ? 12.547 -5.326 -18.104 1.00 85.06 90 ASP A N 1
ATOM 666 C CA . ASP A 1 90 ? 13.741 -5.358 -18.936 1.00 85.06 90 ASP A CA 1
ATOM 667 C C . ASP A 1 90 ? 14.940 -4.966 -18.078 1.00 85.06 90 ASP A C 1
ATOM 669 O O . ASP A 1 90 ? 15.066 -3.826 -17.622 1.00 85.06 90 ASP A O 1
ATOM 673 N N . PHE A 1 91 ? 15.827 -5.927 -17.839 1.00 82.94 91 PHE A N 1
ATOM 674 C CA . PHE A 1 91 ? 17.097 -5.664 -17.180 1.00 82.94 91 PHE A CA 1
ATOM 675 C C . PHE A 1 91 ? 18.137 -5.313 -18.245 1.00 82.94 91 PHE A C 1
ATOM 677 O O . PHE A 1 91 ? 18.403 -6.098 -19.154 1.00 82.94 91 PHE A O 1
ATOM 684 N N . GLY A 1 92 ? 18.702 -4.109 -18.147 1.00 84.88 92 GLY A N 1
ATOM 685 C CA . GLY A 1 92 ? 19.813 -3.683 -18.994 1.00 84.88 92 GLY A CA 1
ATOM 686 C C . GLY A 1 92 ? 21.123 -4.385 -18.632 1.00 84.88 92 GLY A C 1
ATOM 687 O O . GLY A 1 92 ? 21.203 -5.135 -17.658 1.00 84.88 92 GLY A O 1
ATOM 688 N N . SER A 1 93 ? 22.176 -4.109 -19.401 1.00 89.31 93 SER A N 1
ATOM 689 C CA . SER A 1 93 ? 23.523 -4.563 -19.057 1.00 89.31 93 SER A CA 1
ATOM 690 C C . SER A 1 93 ? 23.968 -3.987 -17.713 1.00 89.31 93 SER A C 1
ATOM 692 O O . SER A 1 93 ? 23.599 -2.868 -17.338 1.00 89.31 93 SER A O 1
ATOM 694 N N . TYR A 1 94 ? 24.811 -4.731 -17.003 1.00 88.00 94 TYR A N 1
ATOM 695 C CA . TYR A 1 94 ? 25.499 -4.198 -15.837 1.00 88.00 94 TYR A CA 1
ATOM 696 C C . TYR A 1 94 ? 26.322 -2.962 -16.223 1.00 88.00 94 TYR A C 1
ATOM 698 O O . TYR A 1 94 ? 26.838 -2.861 -17.335 1.00 88.00 94 TYR A O 1
ATOM 706 N N . SER A 1 95 ? 26.454 -2.011 -15.295 1.00 89.62 95 SER A N 1
ATOM 707 C CA . SER A 1 95 ? 27.475 -0.968 -15.438 1.00 89.62 95 SER A CA 1
ATOM 708 C C . SER A 1 95 ? 28.865 -1.605 -15.440 1.00 89.62 95 SER A C 1
ATOM 710 O O . SER A 1 95 ? 29.062 -2.614 -14.762 1.00 89.62 95 SER A O 1
ATOM 712 N N . ASP A 1 96 ? 29.840 -0.987 -16.105 1.00 90.69 96 ASP A N 1
ATOM 713 C CA . ASP A 1 96 ? 31.210 -1.518 -16.206 1.00 90.69 96 ASP A CA 1
ATOM 714 C C . ASP A 1 96 ? 31.807 -1.897 -14.838 1.00 90.69 96 ASP A C 1
ATOM 716 O O . ASP A 1 96 ? 32.487 -2.909 -14.703 1.00 90.69 96 ASP A O 1
ATOM 720 N N . ARG A 1 97 ? 31.493 -1.121 -13.788 1.00 89.56 97 ARG A N 1
ATOM 721 C CA . ARG A 1 97 ? 31.916 -1.422 -12.409 1.00 89.56 97 ARG A CA 1
ATOM 722 C C . ARG A 1 97 ? 31.248 -2.663 -11.828 1.00 89.56 97 ARG A C 1
ATOM 724 O O . ARG A 1 97 ? 31.897 -3.412 -11.114 1.00 89.56 97 ARG A O 1
ATOM 731 N N . ALA A 1 98 ? 29.953 -2.844 -12.077 1.00 88.25 98 ALA A N 1
ATOM 732 C CA . ALA A 1 98 ? 29.226 -4.010 -11.590 1.00 88.25 98 ALA A CA 1
ATOM 733 C C . ALA A 1 98 ? 29.674 -5.279 -12.328 1.00 88.25 98 ALA A C 1
ATOM 735 O O . ALA A 1 98 ? 29.832 -6.316 -11.694 1.00 88.25 98 ALA A O 1
ATOM 736 N N . GLN A 1 99 ? 29.954 -5.175 -13.631 1.00 92.25 99 GLN A N 1
ATOM 737 C CA . GLN A 1 99 ? 30.478 -6.288 -14.420 1.00 92.25 99 GLN A CA 1
ATOM 738 C C . GLN A 1 99 ? 31.884 -6.699 -13.960 1.00 92.25 99 GLN A C 1
ATOM 740 O O . GLN A 1 99 ? 32.113 -7.875 -13.706 1.00 92.25 99 GLN A O 1
ATOM 745 N N . ALA A 1 100 ? 32.785 -5.734 -13.732 1.00 91.94 100 ALA A N 1
ATOM 746 C CA . ALA A 1 100 ? 34.139 -6.003 -13.237 1.00 91.94 100 ALA A CA 1
ATOM 747 C C . ALA A 1 100 ? 34.171 -6.731 -11.879 1.00 91.94 100 ALA A C 1
ATOM 749 O O . ALA A 1 100 ? 35.134 -7.433 -11.580 1.00 91.94 100 ALA A O 1
ATOM 750 N N . GLU A 1 101 ? 33.128 -6.568 -11.064 1.00 91.31 101 GLU A N 1
ATOM 751 C CA . GLU A 1 101 ? 33.005 -7.218 -9.759 1.00 91.31 101 GLU A CA 1
ATOM 752 C C . GLU A 1 101 ? 32.409 -8.622 -9.852 1.00 91.31 101 GLU A C 1
ATOM 754 O O . GLU A 1 101 ? 32.769 -9.485 -9.052 1.00 91.31 101 GLU A O 1
ATOM 759 N N . ILE A 1 102 ? 31.540 -8.856 -10.838 1.00 87.69 102 ILE A N 1
ATOM 760 C CA . ILE A 1 102 ? 31.026 -10.187 -11.180 1.00 87.69 102 ILE A CA 1
ATOM 761 C C . ILE A 1 102 ? 32.155 -11.048 -11.748 1.00 87.69 102 ILE A C 1
ATOM 763 O O . ILE A 1 102 ? 32.329 -12.177 -11.307 1.00 87.69 102 ILE A O 1
ATOM 767 N N . ASP A 1 103 ? 32.971 -10.489 -12.643 1.00 92.56 103 ASP A N 1
ATOM 768 C CA . ASP A 1 103 ? 34.053 -11.203 -13.336 1.00 92.56 103 ASP A CA 1
ATOM 769 C C . ASP A 1 103 ? 35.207 -11.645 -12.404 1.00 92.56 103 ASP A C 1
ATOM 771 O O . ASP A 1 103 ? 36.139 -12.323 -12.837 1.00 92.56 103 ASP A O 1
ATOM 775 N N . LYS A 1 104 ? 35.179 -11.249 -11.122 1.00 92.06 104 LYS A N 1
ATOM 776 C CA . LYS A 1 104 ? 36.144 -11.674 -10.090 1.00 92.06 104 LYS A CA 1
ATOM 777 C C . LYS A 1 104 ? 35.836 -13.046 -9.481 1.00 92.06 104 LYS A C 1
ATOM 779 O O . LYS A 1 104 ? 36.704 -13.577 -8.784 1.00 92.06 104 LYS A O 1
ATOM 784 N N . TRP A 1 105 ? 34.628 -13.569 -9.682 1.00 74.38 105 TRP A N 1
ATOM 785 C CA . TRP A 1 105 ? 34.152 -14.853 -9.156 1.00 74.38 105 TRP A CA 1
ATOM 786 C C . TRP A 1 105 ? 34.124 -15.918 -10.250 1.00 74.38 105 TRP A C 1
ATOM 788 O O . TRP A 1 105 ? 34.390 -17.091 -9.903 1.00 74.38 105 TRP A O 1
#

Sequence (105 aa):
MFKFPASRLLKSRAPGMFASALLVASQASYSAISENLTIANPKALALGNAVTADPPGVDSIHFNPAGLARVHGREGLFKLTFAYFNLQADFGSYSDRAQAEIDKW

Secondary structure (DSSP, 8-state):
---PPPP------HHHHHHHHHHHT----SSHHHHHHHHT-HHHHHTTT--SSS--GGGHHHH-GGGGGG--S-------------------PPPHHHHHHHTT-

Radius of gyration: 26.34 Å; chains: 1; bounding box: 68×72×54 Å

Foldseek 3Di:
DDDDDDDDPDPPPPPVVVVVVVVVPPDDPPPPPVVQVVLQDPVCVVVVNPCQVPQDEPSCVVRPCVNVVVHPDDDDDDHDHDDDDDDDDDDDDDDPVVVVVVVVD

pLDDT: mean 79.94, std 14.78, range [40.0, 94.44]